Protein AF-A0A8T5BZ52-F1 (afdb_monomer_lite)

Organism: Haloferax volcanii (NCBI:txid2246)

Radius of gyration: 26.43 Å; chains: 1; bounding box: 57×46×70 Å

Foldseek 3Di:
DDDVVCVVVVVCVVVVVDPPDPPDPPPDPPPPPDDDQWDADPVGDTDGDVRPDDPDDPDDPLLNCLCCVALVVDQDDPQKWKAFQVVGDIHRHSSVLSCCCCVVVVPSDNVSSLQRIAIGGPVPPPDPSRDRPPPD

Secondary structure (DSSP, 8-state):
---GGGHHHHHHHHTT---PPP---------SS-----EE-TT--EE-TT-----------HHHHHHHHSGGGSPPPTTEEEEETTT--EES-HHHHHHHHHHHH---SHHHHHHTEEEEETT----GGG--TT--

InterPro domains:
  IPR013087 Zinc finger C2H2-type [PS00028] (84-105)
  IPR013087 Zinc finger C2H2-type [PS50157] (82-110)

Structure (mmCIF, N/CA/C/O backbone):
data_AF-A0A8T5BZ52-F1
#
_entry.id   AF-A0A8T5BZ52-F1
#
loop_
_atom_site.group_PDB
_atom_site.id
_atom_site.type_symbol
_atom_site.label_atom_id
_atom_site.label_alt_id
_atom_site.label_comp_id
_atom_site.label_asym_id
_atom_site.label_entity_id
_atom_site.label_seq_id
_atom_site.pdbx_PDB_ins_code
_atom_site.Cartn_x
_atom_site.Cartn_y
_atom_site.Cartn_z
_atom_site.occupancy
_atom_site.B_iso_or_equiv
_atom_site.auth_seq_id
_atom_site.auth_comp_id
_atom_site.auth_asym_id
_atom_site.auth_atom_id
_atom_site.pdbx_PDB_model_num
ATOM 1 N N . MET A 1 1 ? 31.370 5.828 -14.000 1.00 51.78 1 MET A N 1
ATOM 2 C CA . MET A 1 1 ? 32.024 6.645 -12.957 1.00 51.78 1 MET A CA 1
ATOM 3 C C . MET A 1 1 ? 32.717 7.781 -13.684 1.00 51.78 1 MET A C 1
ATOM 5 O O . MET A 1 1 ? 33.501 7.489 -14.578 1.00 51.78 1 MET A O 1
ATOM 9 N N . ILE A 1 2 ? 32.316 9.026 -13.425 1.00 59.81 2 ILE A N 1
ATOM 10 C CA . ILE A 1 2 ? 32.888 10.201 -14.098 1.00 59.81 2 ILE A CA 1
ATOM 11 C C . ILE A 1 2 ? 34.309 10.394 -13.564 1.00 59.81 2 ILE A C 1
ATOM 13 O O . ILE A 1 2 ? 34.545 10.233 -12.368 1.00 59.81 2 ILE A O 1
ATOM 17 N N . ASP A 1 3 ? 35.255 10.661 -14.458 1.00 71.25 3 ASP A N 1
ATOM 18 C CA . ASP A 1 3 ? 36.652 10.877 -14.096 1.00 71.25 3 ASP A CA 1
ATOM 19 C C . ASP A 1 3 ? 36.765 12.129 -13.194 1.00 71.25 3 ASP A C 1
ATOM 21 O O . ASP A 1 3 ? 36.266 13.187 -13.586 1.00 71.25 3 ASP A O 1
ATOM 25 N N . PRO A 1 4 ? 37.375 12.046 -11.993 1.00 73.50 4 PRO A N 1
ATOM 26 C CA . PRO A 1 4 ? 37.376 13.124 -10.995 1.00 73.50 4 PRO A CA 1
ATOM 27 C C . PRO A 1 4 ? 37.935 14.468 -11.480 1.00 73.50 4 PRO A C 1
ATOM 29 O O . PRO A 1 4 ? 37.610 15.505 -10.912 1.00 73.50 4 PRO A O 1
ATOM 32 N N . LYS A 1 5 ? 38.715 14.484 -12.563 1.00 77.19 5 LYS A N 1
ATOM 33 C CA . LYS A 1 5 ? 39.179 15.717 -13.233 1.00 77.19 5 LYS A CA 1
ATOM 34 C C . LYS A 1 5 ? 38.051 16.540 -13.874 1.00 77.19 5 LYS A C 1
ATOM 36 O O . LYS A 1 5 ? 38.292 17.676 -14.262 1.00 77.19 5 LYS A O 1
ATOM 41 N N . HIS A 1 6 ? 36.841 15.993 -13.985 1.00 74.31 6 HIS A N 1
ATOM 42 C CA . HIS A 1 6 ? 35.660 16.687 -14.508 1.00 74.31 6 HIS A CA 1
ATOM 43 C C . HIS A 1 6 ? 34.628 17.024 -13.420 1.00 74.31 6 HIS A C 1
ATOM 45 O O . HIS A 1 6 ? 33.526 17.450 -13.751 1.00 74.31 6 HIS A O 1
ATOM 51 N N . ALA A 1 7 ? 34.958 16.830 -12.137 1.00 73.75 7 ALA A N 1
ATOM 52 C CA . ALA A 1 7 ? 34.021 17.036 -11.033 1.00 73.75 7 ALA A CA 1
ATOM 53 C C . ALA A 1 7 ? 33.500 18.482 -10.958 1.00 73.75 7 ALA A C 1
ATOM 55 O O . ALA A 1 7 ? 32.292 18.677 -10.883 1.00 73.75 7 ALA A O 1
ATOM 56 N N . GLU A 1 8 ? 34.389 19.472 -11.075 1.00 72.69 8 GLU A N 1
ATOM 57 C CA . GLU A 1 8 ? 34.028 20.898 -11.016 1.00 72.69 8 GLU A CA 1
ATOM 58 C C . GLU A 1 8 ? 33.091 21.309 -12.164 1.00 72.69 8 GLU A C 1
ATOM 60 O O . GLU A 1 8 ? 32.139 22.053 -11.957 1.00 72.69 8 GLU A O 1
ATOM 65 N N . PHE A 1 9 ? 33.307 20.762 -13.364 1.00 72.38 9 PHE A N 1
ATOM 66 C CA . PHE A 1 9 ? 32.441 21.004 -14.521 1.00 72.38 9 PHE A CA 1
ATOM 67 C C . PHE A 1 9 ? 31.049 20.378 -14.349 1.00 72.38 9 PHE A C 1
ATOM 69 O O . PHE A 1 9 ? 30.035 20.969 -14.704 1.00 72.38 9 PHE A O 1
ATOM 76 N N . VAL A 1 10 ? 30.975 19.164 -13.798 1.00 74.44 10 VAL A N 1
ATOM 77 C CA . VAL A 1 10 ? 29.681 18.509 -13.547 1.00 74.44 10 VAL A CA 1
ATOM 78 C C . VAL A 1 10 ? 28.897 19.251 -12.467 1.00 74.44 10 VAL A C 1
ATOM 80 O O . VAL A 1 10 ? 27.682 19.389 -12.583 1.00 74.44 10 VAL A O 1
ATOM 83 N N . GLU A 1 11 ? 29.584 19.740 -11.437 1.00 75.31 11 GLU A N 1
ATOM 84 C CA . GLU A 1 11 ? 28.985 20.534 -10.367 1.00 75.31 11 GLU A CA 1
ATOM 85 C C . GLU A 1 11 ? 28.419 21.862 -10.892 1.00 75.31 11 GLU A C 1
ATOM 87 O O . GLU A 1 11 ? 27.265 22.173 -10.602 1.00 75.31 11 GLU A O 1
ATOM 92 N N . SER A 1 12 ? 29.148 22.585 -11.751 1.00 72.81 12 SER A N 1
ATOM 93 C CA . SER A 1 12 ? 28.653 23.835 -12.352 1.00 72.81 12 SER A CA 1
ATOM 94 C C . SER A 1 12 ? 27.430 23.623 -13.254 1.00 72.81 12 SER A C 1
ATOM 96 O O . SER A 1 12 ? 26.487 24.414 -13.216 1.00 72.81 12 SER A O 1
ATOM 98 N N . VAL A 1 13 ? 27.394 22.526 -14.024 1.00 72.25 13 VAL A N 1
ATOM 99 C CA . VAL A 1 13 ? 26.225 22.157 -14.847 1.00 72.25 13 VAL A CA 1
ATOM 100 C C . VAL A 1 13 ? 25.018 21.804 -13.969 1.00 72.25 13 VAL A C 1
ATOM 102 O O . VAL A 1 13 ? 23.900 22.226 -14.257 1.00 72.25 13 VAL A O 1
ATOM 105 N N . MET A 1 14 ? 25.218 21.058 -12.878 1.00 71.62 14 MET A N 1
ATOM 106 C CA . MET A 1 14 ? 24.138 20.676 -11.953 1.00 71.62 14 MET A CA 1
ATOM 107 C C . MET A 1 14 ? 23.585 21.864 -11.162 1.00 71.62 14 MET A C 1
ATOM 109 O O . MET A 1 14 ? 22.392 21.896 -10.859 1.00 71.62 14 MET A O 1
ATOM 113 N N . ASN A 1 15 ? 24.433 22.847 -10.861 1.00 77.88 15 ASN A N 1
ATOM 114 C CA . ASN A 1 15 ? 24.040 24.084 -10.191 1.00 77.88 15 ASN A CA 1
ATOM 115 C C . ASN A 1 15 ? 23.369 25.093 -11.139 1.00 77.88 15 ASN A C 1
ATOM 117 O O . ASN A 1 15 ? 22.902 26.133 -10.679 1.00 77.88 15 ASN A O 1
ATOM 121 N N . GLY A 1 16 ? 23.283 24.787 -12.442 1.00 64.88 16 GLY A N 1
ATOM 122 C CA . GLY A 1 16 ? 22.677 25.668 -13.443 1.00 64.88 16 GLY A CA 1
ATOM 123 C C . GLY A 1 16 ? 23.475 26.951 -13.680 1.00 64.88 16 GLY A C 1
ATOM 124 O O . GLY A 1 16 ? 22.908 27.944 -14.116 1.00 64.88 16 GLY A O 1
ATOM 125 N N . GLU A 1 17 ? 24.771 26.938 -13.359 1.00 75.31 17 GLU A N 1
ATOM 126 C CA . GLU A 1 17 ? 25.689 28.067 -13.553 1.00 75.31 17 GLU A CA 1
ATOM 127 C C . GLU A 1 17 ? 26.255 28.112 -14.984 1.00 75.31 17 GLU A C 1
ATOM 129 O O . GLU A 1 17 ? 26.905 29.084 -15.368 1.00 75.31 17 GLU A O 1
ATOM 134 N N . ASP A 1 18 ? 26.005 27.066 -15.777 1.00 67.31 18 ASP A N 1
ATOM 135 C CA . ASP A 1 18 ? 26.331 27.017 -17.199 1.00 67.31 18 ASP A CA 1
ATOM 136 C C . ASP A 1 18 ? 25.146 27.522 -18.040 1.00 67.31 18 ASP A C 1
ATOM 138 O O . ASP A 1 18 ? 24.199 26.789 -18.320 1.00 67.31 18 ASP A O 1
ATOM 142 N N . ASP A 1 19 ? 25.222 28.791 -18.451 1.00 59.34 19 ASP A N 1
ATOM 143 C CA . ASP A 1 19 ? 24.289 29.452 -19.380 1.00 59.34 19 ASP A CA 1
ATOM 144 C C . ASP A 1 19 ? 24.581 29.105 -20.856 1.00 59.34 19 ASP A C 1
ATOM 146 O O . ASP A 1 19 ? 24.043 29.732 -21.778 1.00 59.34 19 ASP A O 1
ATOM 150 N N . SER A 1 20 ? 25.469 28.140 -21.117 1.00 65.81 20 SER A N 1
ATOM 151 C CA . SER A 1 20 ? 25.752 27.694 -22.479 1.00 65.81 20 SER A CA 1
ATOM 152 C C . SER A 1 20 ? 24.488 27.082 -23.080 1.00 65.81 20 SER A C 1
ATOM 154 O O . SER A 1 20 ? 23.974 26.073 -22.598 1.00 65.81 20 SER A O 1
ATOM 156 N N . GLU A 1 21 ? 23.981 27.698 -24.151 1.00 60.53 21 GLU A N 1
ATOM 157 C CA . GLU A 1 21 ? 22.870 27.159 -24.936 1.00 60.53 21 GLU A CA 1
ATOM 158 C C . GLU A 1 21 ? 23.148 25.682 -25.252 1.00 60.53 21 GLU A C 1
ATOM 160 O O . GLU A 1 21 ? 24.225 25.374 -25.777 1.00 60.53 21 GLU A O 1
ATOM 165 N N . PRO A 1 22 ? 22.214 24.758 -24.959 1.00 59.88 22 PRO A N 1
ATOM 166 C CA . PRO A 1 22 ? 22.430 23.357 -25.260 1.00 59.88 22 PRO A CA 1
ATOM 167 C C . PRO A 1 22 ? 22.718 23.232 -26.753 1.00 59.88 22 PRO A C 1
ATOM 169 O O . PRO A 1 22 ? 21.904 23.639 -27.591 1.00 59.88 22 PRO A O 1
ATOM 172 N N . GLU A 1 23 ? 23.880 22.671 -27.095 1.00 58.50 23 GLU A N 1
ATOM 173 C CA . GLU A 1 23 ? 24.212 22.336 -28.473 1.00 58.50 23 GLU A CA 1
ATOM 174 C C . GLU A 1 23 ? 23.220 21.277 -28.962 1.00 58.50 23 GLU A C 1
ATOM 176 O O . GLU A 1 23 ? 23.411 20.068 -28.849 1.00 58.50 23 GLU A O 1
ATOM 181 N N . SER A 1 24 ? 22.091 21.737 -29.491 1.00 58.09 24 SER A N 1
ATOM 182 C CA . SER A 1 24 ? 21.193 20.878 -30.235 1.00 58.09 24 SER A CA 1
ATOM 183 C C . SER A 1 24 ? 21.857 20.569 -31.568 1.00 58.09 24 SER A C 1
ATOM 185 O O . SER A 1 24 ? 22.334 21.462 -32.278 1.00 58.09 24 SER A O 1
ATOM 187 N N . PHE A 1 25 ? 21.856 19.295 -31.951 1.00 54.97 25 PHE A N 1
ATOM 188 C CA . PHE A 1 25 ? 22.119 18.933 -33.332 1.00 54.97 25 PHE A CA 1
ATOM 189 C C . PHE A 1 25 ? 21.024 19.571 -34.184 1.00 54.97 25 PHE A C 1
ATOM 191 O O . PHE A 1 25 ? 19.926 19.027 -34.329 1.00 54.97 25 PHE A O 1
ATOM 198 N N . ARG A 1 26 ? 21.311 20.738 -3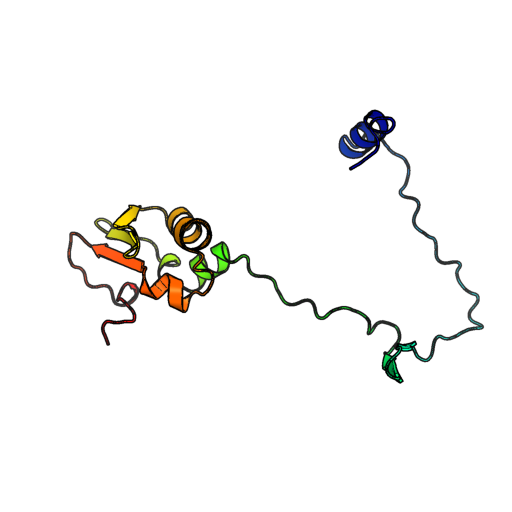4.766 1.00 54.66 26 ARG A N 1
ATOM 199 C CA . ARG A 1 26 ? 20.518 21.240 -35.880 1.00 54.66 26 ARG A CA 1
ATOM 200 C C . ARG A 1 26 ? 20.685 20.207 -36.976 1.00 54.66 26 ARG A C 1
ATOM 202 O O . ARG A 1 26 ? 21.737 20.141 -37.609 1.00 54.66 26 ARG A O 1
ATOM 209 N N . ARG A 1 27 ? 19.662 19.370 -37.182 1.00 54.31 27 ARG A N 1
ATOM 210 C CA . ARG A 1 27 ? 19.571 18.586 -38.411 1.00 54.31 27 ARG A CA 1
ATOM 211 C C . ARG A 1 27 ? 19.756 19.595 -39.531 1.00 54.31 27 ARG A C 1
ATOM 213 O O . ARG A 1 27 ? 18.975 20.543 -39.624 1.00 54.31 27 ARG A O 1
ATOM 220 N N . ALA A 1 28 ? 20.821 19.429 -40.317 1.00 59.56 28 ALA A N 1
ATOM 221 C CA . ALA A 1 28 ? 20.937 20.147 -41.569 1.00 59.56 28 ALA A CA 1
ATOM 222 C C . ALA A 1 28 ? 19.580 19.987 -42.251 1.00 59.56 28 ALA A C 1
ATOM 224 O O . ALA A 1 28 ? 19.077 18.863 -42.344 1.00 59.56 28 ALA A O 1
ATOM 225 N N . SER A 1 29 ? 18.940 21.103 -42.605 1.00 57.03 29 SER A N 1
ATOM 226 C CA . SER A 1 29 ? 17.753 21.049 -43.442 1.00 57.03 29 SER A CA 1
ATOM 227 C C . SER A 1 29 ? 18.240 20.439 -44.744 1.00 57.03 29 SER A C 1
ATOM 229 O O . SER A 1 29 ? 18.850 21.126 -45.562 1.00 57.03 29 SER A O 1
ATOM 231 N N . LEU A 1 30 ? 18.124 19.116 -44.854 1.00 57.59 30 LEU A N 1
ATOM 232 C CA . LEU A 1 30 ? 18.447 18.394 -46.062 1.00 57.59 30 LEU A CA 1
ATOM 233 C C . LEU A 1 30 ? 17.479 18.968 -47.082 1.00 57.59 30 LEU A C 1
ATOM 235 O O . LEU A 1 30 ? 16.276 18.705 -47.021 1.00 57.59 30 LEU A O 1
ATOM 239 N N . SER A 1 31 ? 17.998 19.817 -47.971 1.00 55.09 31 SER A N 1
ATOM 240 C CA . SER A 1 31 ? 17.331 20.118 -49.226 1.00 55.09 31 SER A CA 1
ATOM 241 C C . SER A 1 31 ? 16.885 18.773 -49.776 1.00 55.09 31 SER A C 1
ATOM 243 O O . SER A 1 31 ? 17.691 17.859 -49.917 1.00 55.09 31 SER A O 1
ATOM 245 N N . SER A 1 32 ? 15.580 18.625 -49.907 1.00 60.44 32 SER A N 1
ATOM 246 C CA . SER A 1 32 ? 14.839 17.373 -49.946 1.00 60.44 32 SER A CA 1
ATOM 247 C C . SER A 1 32 ? 15.090 16.556 -51.218 1.00 60.44 32 SER A C 1
ATOM 249 O O . SER A 1 32 ? 14.199 16.428 -52.052 1.00 60.44 32 SER A O 1
ATOM 251 N N . GLU A 1 33 ? 16.294 16.014 -51.381 1.00 63.03 33 GLU A N 1
ATOM 252 C CA . GLU A 1 33 ? 16.617 15.056 -52.446 1.00 63.03 33 GLU A CA 1
ATOM 253 C C . GLU A 1 33 ? 16.477 13.599 -51.993 1.00 63.03 33 GLU A C 1
ATOM 255 O O . GLU A 1 33 ? 16.189 12.735 -52.815 1.00 63.03 33 GLU A O 1
ATOM 260 N N . TRP A 1 34 ? 16.580 13.324 -50.690 1.00 63.25 34 TRP A N 1
ATOM 261 C CA . TRP A 1 34 ? 16.489 11.965 -50.155 1.00 63.25 34 TRP A CA 1
ATOM 262 C C . TRP A 1 34 ? 15.281 11.815 -49.234 1.00 63.25 34 TRP A C 1
ATOM 264 O O . TRP A 1 34 ? 15.102 12.576 -48.281 1.00 63.25 34 TRP A O 1
ATOM 274 N N . ARG A 1 35 ? 14.447 10.814 -49.522 1.00 63.91 35 ARG A N 1
ATOM 275 C CA . ARG A 1 35 ? 13.316 10.390 -48.692 1.00 63.91 35 ARG A CA 1
ATOM 276 C C . ARG A 1 35 ? 13.654 9.021 -48.119 1.00 63.91 35 ARG A C 1
ATOM 278 O O . ARG A 1 35 ? 13.901 8.093 -48.878 1.00 63.91 35 ARG A O 1
ATOM 285 N N . LEU A 1 36 ? 13.678 8.904 -46.794 1.00 64.06 36 LEU A N 1
ATOM 286 C CA . LEU A 1 36 ? 13.794 7.605 -46.136 1.00 64.06 36 LEU A CA 1
ATOM 287 C C . LEU A 1 36 ? 12.479 6.846 -46.358 1.00 64.06 36 LEU A C 1
ATOM 289 O O . LEU A 1 36 ? 11.440 7.299 -45.885 1.00 64.06 36 LEU A O 1
ATOM 293 N N . GLU A 1 37 ? 12.521 5.751 -47.114 1.00 69.12 37 GLU A N 1
ATOM 294 C CA . GLU A 1 37 ? 11.335 4.934 -47.411 1.00 69.12 37 GLU A CA 1
ATOM 295 C C . GLU A 1 37 ? 11.107 3.868 -46.336 1.00 69.12 37 GLU A C 1
ATOM 297 O O . GLU A 1 37 ? 9.982 3.706 -45.874 1.00 69.12 37 GLU A O 1
ATOM 302 N N . ALA A 1 38 ? 12.182 3.219 -45.879 1.00 71.75 38 ALA A N 1
ATOM 303 C CA . ALA A 1 38 ? 12.115 2.100 -44.950 1.00 71.75 38 ALA A CA 1
ATOM 304 C C . ALA A 1 38 ? 13.392 1.959 -44.110 1.00 71.75 38 ALA A C 1
ATOM 306 O O . ALA A 1 38 ? 14.489 2.308 -44.556 1.00 71.75 38 ALA A O 1
ATOM 307 N N . ILE A 1 39 ? 13.248 1.406 -42.906 1.00 69.88 39 ILE A N 1
ATOM 308 C CA . ILE A 1 39 ? 14.351 0.904 -42.082 1.00 69.88 39 ILE A CA 1
ATOM 309 C C . ILE A 1 39 ? 14.209 -0.617 -42.037 1.00 69.88 39 ILE A C 1
ATOM 311 O O . ILE A 1 39 ? 13.206 -1.108 -41.537 1.00 69.88 39 ILE A O 1
ATOM 315 N N . ILE A 1 40 ? 15.193 -1.352 -42.555 1.00 75.06 40 ILE A N 1
ATOM 316 C CA . ILE A 1 40 ? 15.191 -2.821 -42.536 1.00 75.06 40 ILE A CA 1
ATOM 317 C C . ILE A 1 40 ? 16.149 -3.279 -41.438 1.00 75.06 40 ILE A C 1
ATOM 319 O O . ILE A 1 40 ? 17.320 -2.883 -41.441 1.00 75.06 40 ILE A O 1
ATOM 323 N N . ASP A 1 41 ? 15.657 -4.068 -40.487 1.00 73.56 41 ASP A N 1
ATOM 324 C CA . ASP A 1 41 ? 16.493 -4.612 -39.419 1.00 73.56 41 ASP A CA 1
ATOM 325 C C . ASP A 1 41 ? 17.301 -5.848 -39.861 1.00 73.56 41 ASP A C 1
ATOM 327 O O . ASP A 1 41 ? 17.325 -6.244 -41.028 1.00 73.56 41 ASP A O 1
ATOM 331 N N . ARG A 1 42 ? 18.041 -6.442 -38.918 1.00 72.81 42 ARG A N 1
ATOM 332 C CA . ARG A 1 42 ? 18.914 -7.594 -39.185 1.00 72.81 42 ARG A CA 1
ATOM 333 C C . ARG A 1 42 ? 18.136 -8.859 -39.563 1.00 72.81 42 ARG A C 1
ATOM 335 O O . ARG A 1 42 ? 18.701 -9.712 -40.247 1.00 72.81 42 ARG A O 1
ATOM 342 N N . ASP A 1 43 ? 16.889 -8.967 -39.120 1.00 79.06 43 ASP A N 1
ATOM 343 C CA . ASP A 1 43 ? 16.013 -10.112 -39.360 1.00 79.06 43 ASP A CA 1
ATOM 344 C C . ASP A 1 43 ? 15.170 -9.920 -40.634 1.00 79.06 43 ASP A C 1
ATOM 346 O O . ASP A 1 43 ? 14.510 -10.850 -41.101 1.00 79.06 43 ASP A O 1
ATOM 350 N N . GLY A 1 44 ? 15.279 -8.745 -41.260 1.00 75.50 44 GLY A N 1
ATOM 351 C CA . GLY A 1 44 ? 14.618 -8.401 -42.510 1.00 75.50 44 GLY A CA 1
ATOM 352 C C . GLY A 1 44 ? 13.240 -7.776 -42.316 1.00 75.50 44 GLY A C 1
ATOM 353 O O . GLY A 1 44 ? 12.513 -7.657 -43.302 1.00 75.50 44 GLY A O 1
ATOM 354 N N . GLU A 1 45 ? 12.870 -7.377 -41.094 1.00 76.62 45 GLU A N 1
ATOM 355 C CA . GLU A 1 45 ? 11.606 -6.679 -40.862 1.00 76.62 45 GLU A CA 1
ATOM 356 C C . GLU A 1 45 ? 11.712 -5.200 -41.243 1.00 76.62 45 GLU A C 1
ATOM 358 O O . GLU A 1 45 ? 12.701 -4.515 -40.958 1.00 76.62 45 GLU A O 1
ATOM 363 N N . GLU A 1 46 ? 10.672 -4.716 -41.924 1.00 72.81 46 GLU A N 1
ATOM 364 C CA . GLU A 1 46 ? 10.565 -3.347 -42.412 1.00 72.81 46 GLU A CA 1
ATOM 365 C C . GLU A 1 46 ? 9.828 -2.471 -41.395 1.00 72.81 46 GLU A C 1
ATOM 367 O O . GLU A 1 46 ? 8.665 -2.706 -41.066 1.00 72.81 46 GLU A O 1
ATOM 372 N N . HIS A 1 47 ? 10.491 -1.412 -40.940 1.00 64.69 47 HIS A N 1
ATOM 373 C CA . HIS A 1 47 ? 9.942 -0.435 -40.010 1.00 64.69 47 HIS A CA 1
ATOM 374 C C . HIS A 1 47 ? 9.726 0.903 -40.715 1.00 64.69 47 HIS A C 1
ATOM 376 O O . HIS A 1 47 ? 10.616 1.428 -41.396 1.00 64.69 47 HIS A O 1
ATOM 382 N N . LEU A 1 48 ? 8.545 1.493 -40.512 1.00 61.09 48 LEU A N 1
ATOM 383 C CA . LEU A 1 48 ? 8.233 2.822 -41.031 1.00 61.09 48 LEU A CA 1
ATOM 384 C C . LEU A 1 48 ? 9.119 3.892 -40.365 1.00 61.09 48 LEU A C 1
ATOM 386 O O . LEU A 1 48 ? 9.371 3.823 -39.154 1.00 61.09 48 LEU A O 1
ATOM 390 N N . PRO A 1 49 ? 9.538 4.937 -41.103 1.00 54.03 49 PRO A N 1
ATOM 391 C CA . PRO A 1 49 ? 10.243 6.076 -40.525 1.00 54.03 49 PRO A CA 1
ATOM 392 C C . PRO A 1 49 ? 9.388 6.731 -39.429 1.00 54.03 49 PRO A C 1
ATOM 394 O O . PRO A 1 49 ? 8.341 7.309 -39.708 1.00 54.03 49 PRO A O 1
ATOM 397 N N . GLY A 1 50 ? 9.827 6.629 -38.172 1.00 56.94 50 GLY A N 1
ATOM 398 C CA . GLY A 1 50 ? 9.098 7.141 -37.001 1.00 56.94 50 GLY A CA 1
ATOM 399 C C . GLY A 1 50 ? 8.308 6.095 -36.205 1.00 56.94 50 GLY A C 1
ATOM 400 O O . GLY A 1 50 ? 7.781 6.436 -35.152 1.00 56.94 50 GLY A O 1
ATOM 401 N N . GLY A 1 51 ? 8.266 4.838 -36.662 1.00 51.81 51 GLY A N 1
ATOM 402 C CA . GLY A 1 51 ? 7.658 3.704 -35.949 1.00 51.81 51 GLY A CA 1
ATOM 403 C C . GLY A 1 51 ? 8.609 2.955 -35.008 1.00 51.81 51 GLY A C 1
ATOM 404 O O . GLY A 1 51 ? 8.162 2.123 -34.232 1.00 51.81 51 GLY A O 1
ATOM 405 N N . GLY A 1 52 ? 9.908 3.272 -35.028 1.00 54.41 52 GLY A N 1
ATOM 406 C CA . GLY A 1 52 ? 10.928 2.680 -34.150 1.00 54.41 52 GLY A CA 1
ATOM 407 C C . GLY A 1 52 ? 10.929 3.243 -32.723 1.00 54.41 52 GLY A C 1
ATOM 408 O O . GLY A 1 52 ? 11.994 3.500 -32.165 1.00 54.41 52 GLY A O 1
ATOM 409 N N . GLY A 1 53 ? 9.755 3.525 -32.160 1.00 58.16 53 GLY A N 1
ATOM 410 C CA . GLY A 1 53 ? 9.608 3.796 -30.735 1.00 58.16 53 GLY A CA 1
ATOM 411 C C . GLY A 1 53 ? 9.350 2.479 -30.017 1.00 58.16 53 GLY A C 1
ATOM 412 O O . GLY A 1 53 ? 8.483 1.723 -30.436 1.00 58.16 53 GLY A O 1
ATOM 413 N N . VAL A 1 54 ? 10.092 2.192 -28.948 1.00 58.31 54 VAL A N 1
ATOM 414 C CA . VAL A 1 54 ? 9.717 1.105 -28.034 1.00 58.31 54 VAL A CA 1
ATOM 415 C C . VAL A 1 54 ? 8.285 1.339 -27.547 1.00 58.31 54 VAL A C 1
ATOM 417 O O . VAL A 1 54 ? 7.933 2.475 -27.216 1.00 58.31 54 VAL A O 1
ATOM 420 N N . ASP A 1 55 ? 7.464 0.290 -27.500 1.00 59.50 55 ASP A N 1
ATOM 421 C CA . ASP A 1 55 ? 6.144 0.374 -26.878 1.00 59.50 55 ASP A CA 1
ATOM 422 C C . ASP A 1 55 ? 6.316 0.816 -25.422 1.00 59.50 55 ASP A C 1
ATOM 424 O O . ASP A 1 55 ? 6.815 0.082 -24.564 1.00 59.50 55 ASP A O 1
ATOM 428 N N . MET A 1 56 ? 5.927 2.058 -25.141 1.00 55.66 56 MET A N 1
ATOM 429 C CA . MET A 1 56 ? 5.982 2.612 -23.797 1.00 55.66 56 MET A CA 1
ATOM 430 C C . MET A 1 56 ? 4.808 2.042 -23.004 1.00 55.66 56 MET A C 1
ATOM 432 O O . MET A 1 56 ? 3.696 2.569 -23.039 1.00 55.66 56 MET A O 1
ATOM 436 N N . ALA A 1 57 ? 5.046 0.955 -22.275 1.00 59.25 57 ALA A N 1
ATOM 437 C CA . ALA A 1 57 ? 4.089 0.479 -21.288 1.00 59.25 57 ALA A CA 1
ATOM 438 C C . ALA A 1 57 ? 4.078 1.440 -20.082 1.00 59.25 57 ALA A C 1
ATOM 440 O O . ALA A 1 57 ? 5.147 1.798 -19.576 1.00 59.25 57 ALA A O 1
ATOM 441 N N . PRO A 1 58 ? 2.903 1.863 -19.579 1.00 56.84 58 PRO A N 1
ATOM 442 C CA . PRO A 1 58 ? 2.832 2.655 -18.359 1.00 56.84 58 PRO A CA 1
ATOM 443 C C . PRO A 1 58 ? 3.378 1.835 -17.182 1.00 56.84 58 PRO A C 1
ATOM 445 O O . PRO A 1 58 ? 2.745 0.888 -16.714 1.00 56.84 58 PRO A O 1
ATOM 448 N N . LEU A 1 59 ? 4.565 2.204 -16.696 1.00 65.44 59 LEU A N 1
ATOM 449 C CA . LEU A 1 59 ? 5.165 1.600 -15.513 1.00 65.44 59 LEU A CA 1
ATOM 450 C C . LEU A 1 59 ? 4.459 2.153 -14.268 1.00 65.44 59 LEU A C 1
ATOM 452 O O . LEU A 1 59 ? 4.778 3.243 -13.794 1.00 65.44 59 LEU A O 1
ATOM 456 N N . LYS A 1 60 ? 3.497 1.411 -13.715 1.00 68.00 60 LYS A N 1
ATOM 457 C CA . LYS A 1 60 ? 3.064 1.669 -12.337 1.00 68.00 60 LYS A CA 1
ATOM 458 C C . LYS A 1 60 ? 4.155 1.166 -11.399 1.00 68.00 60 LYS A C 1
ATOM 460 O O . LYS A 1 60 ? 4.514 -0.009 -11.454 1.00 68.00 60 LYS A O 1
ATOM 465 N N . LEU A 1 61 ? 4.663 2.038 -10.528 1.00 89.81 61 LEU A N 1
ATOM 466 C CA . LEU A 1 61 ? 5.582 1.615 -9.473 1.00 89.81 61 LEU A CA 1
ATOM 467 C C . LEU A 1 61 ? 4.891 0.541 -8.614 1.00 89.81 61 LEU A C 1
ATOM 469 O O . LEU A 1 61 ? 3.736 0.755 -8.232 1.00 89.81 61 LEU A O 1
ATOM 473 N N . PRO A 1 62 ? 5.557 -0.581 -8.283 1.00 94.00 62 PRO A N 1
ATOM 474 C CA . PRO A 1 62 ? 4.939 -1.684 -7.544 1.00 94.00 62 PRO A CA 1
ATOM 475 C C . PRO A 1 62 ? 4.187 -1.248 -6.280 1.00 94.00 62 PRO A C 1
ATOM 477 O O . PRO A 1 62 ? 3.045 -1.646 -6.073 1.00 94.00 62 PRO A O 1
ATOM 480 N N . VAL A 1 63 ? 4.773 -0.340 -5.491 1.00 96.12 63 VAL A N 1
ATOM 481 C CA . VAL A 1 63 ? 4.144 0.215 -4.277 1.00 96.12 63 VAL A CA 1
ATOM 482 C C . VAL A 1 63 ? 2.833 0.930 -4.598 1.00 96.12 63 VAL A C 1
ATOM 484 O O . VAL A 1 63 ? 1.826 0.711 -3.931 1.00 96.12 63 VAL A O 1
ATOM 487 N N . GLN A 1 64 ? 2.822 1.761 -5.641 1.00 95.88 64 GLN A N 1
ATOM 488 C CA . GLN A 1 64 ? 1.629 2.497 -6.048 1.00 95.88 64 GLN A CA 1
ATOM 489 C C . GLN A 1 64 ? 0.548 1.552 -6.578 1.00 95.88 64 GLN A C 1
ATOM 491 O O . GLN A 1 64 ? -0.632 1.751 -6.299 1.00 95.88 64 GLN A O 1
ATOM 496 N N . ARG A 1 65 ? 0.951 0.505 -7.304 1.00 95.44 65 ARG A N 1
ATOM 497 C CA . ARG A 1 65 ? 0.038 -0.522 -7.801 1.00 95.44 65 ARG A CA 1
ATOM 498 C C . ARG A 1 65 ? -0.622 -1.278 -6.648 1.00 95.44 65 ARG A C 1
ATOM 500 O O . ARG A 1 65 ? -1.843 -1.354 -6.611 1.00 95.44 65 ARG A O 1
ATOM 507 N N . VAL A 1 66 ? 0.159 -1.749 -5.674 1.00 97.00 66 VAL A N 1
ATOM 508 C CA . VAL A 1 66 ? -0.357 -2.408 -4.463 1.00 97.00 66 VAL A CA 1
ATOM 509 C C . VAL A 1 66 ? -1.274 -1.472 -3.675 1.00 97.00 66 VAL A C 1
ATOM 511 O O . VAL A 1 66 ? -2.348 -1.881 -3.253 1.00 97.00 66 VAL A O 1
ATOM 514 N N . LEU A 1 67 ? -0.917 -0.198 -3.520 1.00 96.62 67 LEU A N 1
ATOM 515 C CA . LEU A 1 67 ? -1.759 0.765 -2.810 1.00 96.62 67 LEU A CA 1
ATOM 516 C C . LEU A 1 67 ? -3.127 0.969 -3.489 1.00 96.62 67 LEU A C 1
ATOM 518 O O . LEU A 1 67 ? -4.139 1.066 -2.804 1.00 96.62 67 LEU A O 1
ATOM 522 N N . GLN A 1 68 ? -3.162 1.040 -4.821 1.00 95.69 68 GLN A N 1
ATOM 523 C CA . GLN A 1 68 ? -4.375 1.354 -5.588 1.00 95.69 68 GLN A CA 1
ATOM 524 C C . GLN A 1 68 ? -5.247 0.133 -5.902 1.00 95.69 68 GLN A C 1
ATOM 526 O O . GLN A 1 68 ? -6.455 0.276 -6.056 1.00 95.69 68 GLN A O 1
ATOM 531 N N . GLU A 1 69 ? -4.647 -1.048 -6.042 1.00 96.12 69 GLU A N 1
ATOM 532 C CA . GLU A 1 69 ? -5.319 -2.254 -6.550 1.00 96.12 69 GLU A CA 1
ATOM 533 C C . GLU A 1 69 ? -5.617 -3.283 -5.441 1.00 96.12 69 GLU A C 1
ATOM 535 O O . GLU A 1 69 ? -6.073 -4.383 -5.733 1.00 96.12 69 GLU A O 1
ATOM 540 N N . THR A 1 70 ? -5.395 -2.932 -4.170 1.00 96.56 70 THR A N 1
ATOM 541 C CA . THR A 1 70 ? -5.725 -3.766 -2.996 1.00 96.56 70 THR A CA 1
ATOM 542 C C . THR A 1 70 ? -6.684 -3.040 -2.052 1.00 96.56 70 THR A C 1
ATOM 544 O O . THR A 1 70 ? -7.122 -1.915 -2.323 1.00 96.56 70 THR A O 1
ATOM 547 N N . ARG A 1 71 ? -7.004 -3.646 -0.903 1.00 96.75 71 ARG A N 1
ATOM 548 C CA . ARG A 1 71 ? -7.810 -2.990 0.139 1.00 96.75 71 ARG A CA 1
ATOM 549 C C . ARG A 1 71 ? -7.122 -1.777 0.779 1.00 96.75 71 ARG A C 1
ATOM 551 O O . ARG A 1 71 ? -7.815 -0.952 1.369 1.00 96.75 71 ARG A O 1
ATOM 558 N N . LEU A 1 72 ? -5.810 -1.590 0.588 1.00 97.19 72 LEU A N 1
ATOM 559 C CA . LEU A 1 72 ? -5.077 -0.399 1.052 1.00 97.19 72 LEU A CA 1
ATOM 560 C C . LEU A 1 72 ? -5.571 0.918 0.436 1.00 97.19 72 LEU A C 1
ATOM 562 O O . LEU A 1 72 ? -5.275 1.983 0.979 1.00 97.19 72 LEU A O 1
ATOM 566 N N . GLN A 1 73 ? -6.339 0.866 -0.657 1.00 96.88 73 GLN A N 1
ATOM 567 C CA . GLN A 1 73 ? -6.966 2.051 -1.248 1.00 96.88 73 GLN A CA 1
ATOM 568 C C . GLN A 1 73 ? -8.027 2.680 -0.328 1.00 96.88 73 GLN A C 1
ATOM 570 O O . GLN A 1 73 ? -8.380 3.850 -0.485 1.00 96.88 73 GLN A O 1
ATOM 575 N N . TYR A 1 74 ? -8.562 1.910 0.625 1.00 95.62 74 TYR A N 1
ATOM 576 C CA . TYR A 1 74 ? -9.593 2.363 1.546 1.00 95.62 74 TYR A CA 1
ATOM 577 C C . TYR A 1 74 ? -8.988 2.944 2.820 1.00 95.62 74 TYR A C 1
ATOM 579 O O . TYR A 1 74 ? -8.002 2.456 3.365 1.00 95.62 74 TYR A O 1
ATOM 587 N N . THR A 1 75 ? -9.631 3.978 3.357 1.00 94.44 75 THR A N 1
ATOM 588 C CA . THR A 1 75 ? -9.250 4.532 4.655 1.00 94.44 75 THR A CA 1
ATOM 589 C C . THR A 1 75 ? -9.714 3.617 5.789 1.00 94.44 75 THR A C 1
ATOM 591 O O . THR A 1 75 ? -10.862 3.149 5.801 1.00 94.44 75 THR A O 1
ATOM 594 N N . LEU A 1 76 ? -8.825 3.410 6.762 1.00 95.38 76 LEU A N 1
ATOM 595 C CA . LEU A 1 76 ? 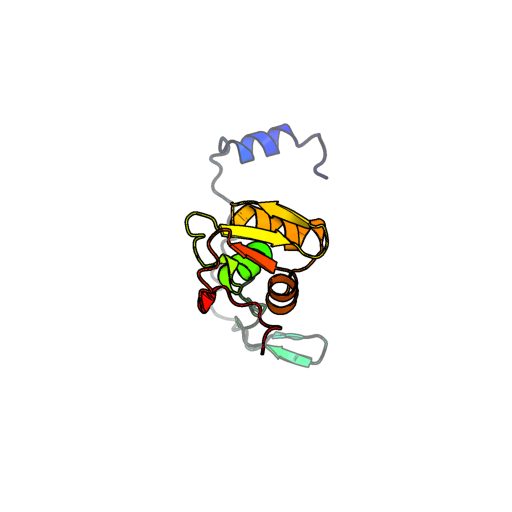-9.162 2.755 8.020 1.00 95.38 76 LEU A CA 1
ATOM 596 C C . LEU A 1 76 ? -10.185 3.586 8.806 1.00 95.38 76 LEU A C 1
ATOM 598 O O . LEU A 1 76 ? -10.080 4.811 8.906 1.00 95.38 76 LEU A O 1
ATOM 602 N N . GLN A 1 77 ? -11.167 2.918 9.398 1.00 94.88 77 GLN A N 1
ATOM 603 C CA . GL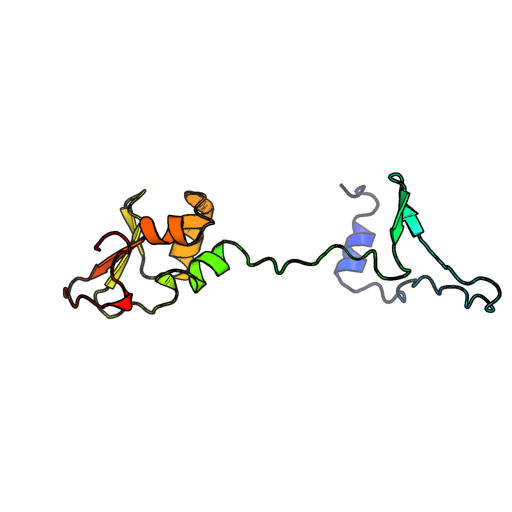N A 1 77 ? -12.051 3.500 10.400 1.00 94.88 77 GLN A CA 1
ATOM 604 C C . GLN A 1 77 ? -11.442 3.405 11.801 1.00 94.88 77 GLN A C 1
ATOM 606 O O . GLN A 1 77 ? -10.470 2.700 12.063 1.00 94.88 77 GLN A O 1
ATOM 611 N N . LYS A 1 78 ? -12.042 4.135 12.747 1.00 92.94 78 LYS A N 1
ATOM 612 C CA . LYS A 1 78 ? -11.663 4.059 14.159 1.00 92.94 78 LYS A CA 1
ATOM 613 C C . LYS A 1 78 ? -11.761 2.611 14.649 1.00 92.94 78 LYS A C 1
ATOM 615 O O . LYS A 1 78 ? -12.850 2.045 14.596 1.00 92.94 78 LYS A O 1
ATOM 620 N N . GLY A 1 79 ? -10.659 2.099 15.197 1.00 92.94 79 GLY A N 1
ATOM 621 C CA . GLY A 1 79 ? -10.543 0.729 15.703 1.00 92.94 79 GLY A CA 1
ATOM 622 C C . GLY A 1 79 ? -9.946 -0.263 14.705 1.00 92.94 79 GLY A C 1
ATOM 623 O O . GLY A 1 79 ? -9.637 -1.374 15.119 1.00 92.94 79 GLY A O 1
ATOM 624 N N . GLU A 1 80 ? -9.743 0.139 13.445 1.00 95.56 80 GLU A N 1
ATOM 625 C CA . GLU A 1 80 ? -9.133 -0.709 12.423 1.00 95.56 80 GLU A CA 1
ATOM 626 C C . GLU A 1 80 ? -7.608 -0.509 12.340 1.00 95.56 80 GLU A C 1
ATOM 628 O O . GLU A 1 80 ? -7.100 0.602 12.523 1.00 95.56 80 GLU A O 1
ATOM 633 N N . MET A 1 81 ? -6.882 -1.578 12.016 1.00 96.94 81 MET A N 1
ATOM 634 C CA . MET A 1 81 ? -5.435 -1.595 11.789 1.00 96.94 81 MET A CA 1
ATOM 635 C C . MET A 1 81 ? -5.086 -2.545 10.636 1.00 96.94 81 MET A C 1
ATOM 637 O O . MET A 1 81 ? -5.649 -3.634 10.534 1.00 96.94 81 MET A O 1
ATOM 641 N N . TRP A 1 82 ? -4.112 -2.170 9.802 1.00 97.56 82 TRP A N 1
ATOM 642 C CA . TRP A 1 82 ? -3.536 -3.087 8.817 1.00 97.56 82 TRP A CA 1
ATOM 643 C C . TRP A 1 82 ? -2.588 -4.065 9.487 1.00 97.56 82 TRP A C 1
ATOM 645 O O . TRP A 1 82 ? -1.713 -3.649 10.248 1.00 97.56 82 TRP A O 1
ATOM 655 N N . ARG A 1 83 ? -2.691 -5.341 9.130 1.00 97.44 83 ARG A N 1
ATOM 656 C CA . ARG A 1 83 ? -1.793 -6.388 9.603 1.00 97.44 83 ARG A CA 1
ATOM 657 C C . ARG A 1 83 ? -1.292 -7.247 8.450 1.00 97.44 83 ARG A C 1
ATOM 659 O O . ARG A 1 83 ? -2.075 -7.710 7.632 1.00 97.44 83 ARG A O 1
ATOM 666 N N . CYS A 1 84 ? 0.017 -7.459 8.402 1.00 97.50 84 CYS A N 1
ATOM 667 C CA . CYS A 1 84 ? 0.655 -8.384 7.469 1.00 97.50 84 CYS A CA 1
ATOM 668 C C . CYS A 1 84 ? 0.679 -9.787 8.089 1.00 97.50 84 CYS A C 1
ATOM 670 O O . CYS A 1 84 ? 1.239 -9.943 9.172 1.00 97.50 84 CYS A O 1
ATOM 672 N N . SER A 1 85 ? 0.096 -10.806 7.455 1.00 96.00 85 SER A N 1
ATOM 673 C CA . SER A 1 85 ? 0.110 -12.176 8.002 1.00 96.00 85 SER A CA 1
ATOM 674 C C . SER A 1 85 ? 1.452 -12.894 7.859 1.00 96.00 85 SER A C 1
ATOM 676 O O . SER A 1 85 ? 1.715 -13.805 8.638 1.00 96.00 85 SER A O 1
ATOM 678 N N . GLU A 1 86 ? 2.328 -12.455 6.951 1.00 95.69 86 GLU A N 1
ATOM 679 C CA . GLU A 1 86 ? 3.671 -13.034 6.771 1.00 95.69 86 GLU A CA 1
ATOM 680 C C . GLU A 1 86 ? 4.584 -12.789 7.984 1.00 95.69 86 GLU A C 1
ATOM 682 O O . GLU A 1 86 ? 5.321 -13.675 8.413 1.00 95.69 86 GLU A O 1
ATOM 687 N N . CYS A 1 87 ? 4.545 -11.583 8.563 1.00 96.81 87 CYS A N 1
ATOM 688 C CA . CYS A 1 87 ? 5.441 -11.191 9.661 1.00 96.81 87 CYS A CA 1
ATOM 689 C C . CYS A 1 87 ? 4.731 -10.600 10.889 1.00 96.81 87 CYS A C 1
ATOM 691 O O . CYS A 1 87 ? 5.388 -10.204 11.852 1.00 96.81 87 CYS A O 1
ATOM 693 N N . ASN A 1 88 ? 3.397 -10.540 10.871 1.00 96.69 88 ASN A N 1
ATOM 694 C CA . ASN A 1 88 ? 2.543 -10.014 11.937 1.00 96.69 88 ASN A CA 1
AT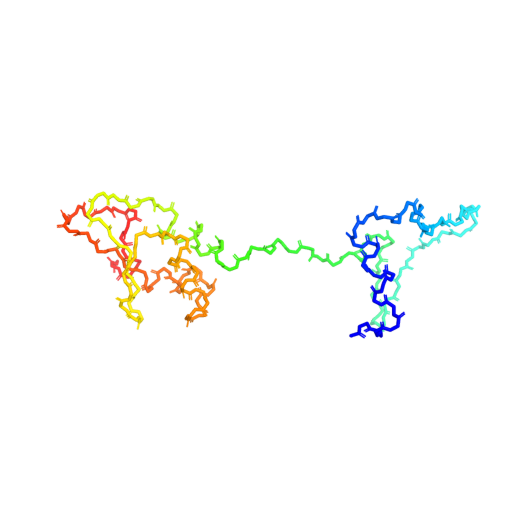OM 695 C C . ASN A 1 88 ? 2.777 -8.529 12.292 1.00 96.69 88 ASN A C 1
ATOM 697 O O . ASN A 1 88 ? 2.388 -8.073 13.368 1.00 96.69 88 ASN A O 1
ATOM 701 N N . VAL A 1 89 ? 3.395 -7.749 11.398 1.00 97.25 89 VAL A N 1
ATOM 702 C CA . VAL A 1 89 ? 3.528 -6.295 11.572 1.00 97.25 89 VAL A CA 1
ATOM 703 C C . VAL A 1 89 ? 2.156 -5.630 11.463 1.00 97.25 89 VAL A C 1
ATOM 705 O O . VAL A 1 89 ? 1.420 -5.865 10.503 1.00 97.25 89 VAL A O 1
ATOM 708 N N . GLY A 1 90 ? 1.842 -4.780 12.446 1.00 97.06 90 GLY A N 1
ATOM 709 C CA . GLY A 1 90 ? 0.629 -3.967 12.508 1.00 97.06 90 GLY A CA 1
ATOM 710 C C . GLY A 1 90 ? 0.923 -2.474 12.343 1.00 97.06 90 GLY A C 1
ATOM 711 O O . GLY A 1 90 ? 1.832 -1.947 12.986 1.00 97.06 90 GLY A O 1
ATOM 712 N N . ILE A 1 91 ? 0.170 -1.777 11.490 1.00 97.00 91 ILE A N 1
ATOM 713 C CA . ILE A 1 91 ? 0.365 -0.344 11.207 1.00 97.00 91 ILE A CA 1
ATOM 714 C C . ILE A 1 91 ? -0.953 0.323 10.783 1.00 97.00 91 ILE A C 1
ATOM 716 O O . ILE A 1 91 ? -1.853 -0.317 10.249 1.00 97.00 91 ILE A O 1
ATOM 720 N N . TYR A 1 92 ? -1.064 1.638 10.980 1.00 96.56 92 TYR A N 1
ATOM 721 C CA . TYR A 1 92 ? -2.230 2.423 10.537 1.00 96.56 92 TYR A CA 1
ATOM 722 C C . TYR A 1 92 ? -2.031 3.114 9.178 1.00 96.56 92 TYR A C 1
ATOM 724 O O . TYR A 1 92 ? -2.988 3.553 8.548 1.00 96.56 92 TYR A O 1
ATOM 732 N N . GLN A 1 93 ? -0.785 3.249 8.724 1.00 96.69 93 GLN A N 1
ATOM 733 C CA . GLN A 1 93 ? -0.433 3.993 7.515 1.00 96.69 93 GLN A CA 1
ATOM 734 C C . GLN A 1 93 ? -0.468 3.065 6.295 1.00 96.69 93 GLN A C 1
ATOM 736 O O . GLN A 1 93 ? 0.313 2.115 6.218 1.00 96.69 93 GLN A O 1
ATOM 741 N N . THR A 1 94 ? -1.356 3.355 5.341 1.00 97.12 94 THR A N 1
ATOM 742 C CA . THR A 1 94 ? -1.559 2.557 4.117 1.00 97.12 94 THR A CA 1
ATOM 743 C C . THR A 1 94 ? -0.307 2.513 3.246 1.00 97.12 94 THR A C 1
ATOM 745 O O . THR A 1 94 ? 0.125 1.437 2.843 1.00 97.12 94 THR A O 1
ATOM 748 N N . GLU A 1 95 ? 0.324 3.665 3.012 1.00 96.88 95 GLU A N 1
ATOM 749 C CA . GLU A 1 95 ? 1.543 3.782 2.198 1.00 96.88 95 GLU A CA 1
ATOM 750 C C . GLU A 1 95 ? 2.706 2.982 2.783 1.00 96.88 95 GLU A C 1
ATOM 752 O O . GLU A 1 95 ? 3.432 2.300 2.057 1.00 96.88 95 GLU A O 1
ATOM 757 N N . TRP A 1 96 ? 2.858 3.013 4.110 1.00 97.62 96 TRP A N 1
ATOM 758 C CA . TRP A 1 96 ? 3.893 2.237 4.781 1.00 97.62 96 TRP A CA 1
ATOM 759 C C . TRP A 1 96 ? 3.640 0.738 4.626 1.00 97.62 96 TRP A C 1
ATOM 761 O O . TRP A 1 96 ? 4.579 0.004 4.330 1.00 97.62 96 TRP A O 1
ATOM 771 N N . MET A 1 97 ? 2.386 0.288 4.772 1.00 98.19 97 MET A N 1
ATOM 772 C CA . MET A 1 97 ? 2.038 -1.120 4.569 1.00 98.19 97 MET A CA 1
ATOM 773 C C . MET A 1 97 ? 2.293 -1.558 3.121 1.00 98.19 97 MET A C 1
ATOM 775 O O . MET A 1 97 ? 2.921 -2.590 2.907 1.00 98.19 97 MET A O 1
ATOM 779 N N . ALA A 1 98 ? 1.901 -0.757 2.125 1.00 97.88 98 ALA A N 1
ATOM 780 C CA . ALA A 1 98 ? 2.182 -1.057 0.717 1.00 97.88 98 ALA A CA 1
ATOM 781 C C . ALA A 1 98 ? 3.689 -1.212 0.466 1.00 97.88 98 ALA A C 1
ATOM 783 O O . ALA A 1 98 ? 4.131 -2.180 -0.152 1.00 97.88 98 ALA A O 1
ATOM 784 N N . ARG A 1 99 ? 4.493 -0.286 1.003 1.00 97.56 99 ARG A N 1
ATOM 785 C CA . ARG A 1 99 ? 5.950 -0.354 0.904 1.00 97.56 99 ARG A CA 1
ATOM 786 C C . ARG A 1 99 ? 6.515 -1.583 1.612 1.00 97.56 99 ARG A C 1
ATOM 788 O O . ARG A 1 99 ? 7.392 -2.238 1.070 1.00 97.56 99 ARG A O 1
ATOM 795 N N . HIS A 1 100 ? 6.008 -1.912 2.795 1.00 97.81 100 HIS A N 1
ATOM 796 C CA . HIS A 1 100 ? 6.420 -3.092 3.546 1.00 97.81 100 HIS A CA 1
ATOM 797 C C . HIS A 1 100 ? 6.191 -4.388 2.752 1.00 97.81 100 HIS A C 1
ATOM 799 O O . HIS A 1 100 ? 7.115 -5.190 2.630 1.00 97.81 100 HIS A O 1
ATOM 805 N N . LEU A 1 101 ? 5.008 -4.559 2.155 1.00 97.75 101 LEU A N 1
ATOM 806 C CA . LEU A 1 101 ? 4.686 -5.737 1.343 1.00 97.75 101 LEU A CA 1
ATOM 807 C C . LEU A 1 101 ? 5.618 -5.865 0.128 1.00 97.75 101 LEU A C 1
ATOM 809 O O . LEU A 1 101 ? 6.137 -6.946 -0.149 1.00 97.75 101 LEU A O 1
ATOM 813 N N . VAL A 1 102 ? 5.894 -4.757 -0.559 1.00 97.62 102 VAL A N 1
ATOM 814 C CA . VAL A 1 102 ? 6.759 -4.756 -1.746 1.00 97.62 102 VAL A CA 1
ATOM 815 C C . VAL A 1 102 ? 8.235 -4.922 -1.381 1.00 97.62 102 VAL A C 1
ATOM 817 O O . VAL A 1 102 ? 8.907 -5.794 -1.920 1.00 97.62 102 VAL A O 1
ATOM 820 N N . GLU A 1 103 ? 8.765 -4.096 -0.483 1.00 96.38 103 GLU A N 1
ATOM 821 C CA . GLU A 1 103 ? 10.209 -4.004 -0.240 1.00 96.38 103 GLU A CA 1
ATOM 822 C C . GLU A 1 103 ? 10.734 -5.094 0.699 1.00 96.38 103 GLU A C 1
ATOM 824 O O . GLU A 1 103 ? 11.871 -5.526 0.539 1.00 96.38 103 GLU A O 1
ATOM 829 N N . GLN A 1 104 ? 9.940 -5.535 1.681 1.00 96.81 104 GLN A N 1
ATOM 830 C CA . GLN A 1 104 ? 10.385 -6.534 2.665 1.00 96.81 104 GLN A CA 1
ATOM 831 C C . GLN A 1 104 ? 10.001 -7.960 2.263 1.00 96.81 104 GLN A C 1
ATOM 833 O O . GLN A 1 104 ? 10.724 -8.898 2.592 1.00 96.81 104 GLN A O 1
ATOM 838 N N . HIS A 1 105 ? 8.885 -8.124 1.545 1.00 96.75 105 HIS A N 1
ATOM 839 C CA . HIS A 1 105 ? 8.359 -9.437 1.160 1.00 96.75 105 HIS A CA 1
ATOM 840 C C . HIS A 1 105 ? 8.364 -9.695 -0.355 1.00 96.75 105 HIS A C 1
ATOM 842 O O . HIS A 1 105 ? 8.090 -10.816 -0.773 1.00 96.75 105 HIS A O 1
ATOM 848 N N . GLY A 1 106 ? 8.697 -8.704 -1.193 1.00 96.44 106 GLY A N 1
ATOM 849 C CA . GLY A 1 106 ? 8.723 -8.875 -2.651 1.00 96.44 106 GLY A CA 1
ATOM 850 C C . GLY A 1 106 ? 7.338 -9.055 -3.280 1.00 96.44 106 GLY A C 1
ATOM 851 O O . GLY A 1 106 ? 7.232 -9.585 -4.383 1.00 96.44 106 GLY A O 1
ATOM 852 N N . LEU A 1 107 ? 6.270 -8.648 -2.588 1.00 97.00 107 LEU A N 1
ATOM 853 C CA . LEU A 1 107 ? 4.886 -8.826 -3.030 1.00 97.00 107 LEU A CA 1
ATOM 854 C C . LEU A 1 107 ? 4.462 -7.654 -3.921 1.00 97.00 107 LEU A C 1
ATOM 856 O O . LEU A 1 107 ? 3.741 -6.752 -3.502 1.00 97.00 107 LEU A O 1
ATOM 860 N N . ASP A 1 108 ? 4.948 -7.655 -5.160 1.00 95.06 108 ASP A N 1
ATOM 861 C CA . ASP A 1 108 ? 4.672 -6.627 -6.173 1.00 95.06 108 ASP A CA 1
ATOM 862 C C . ASP A 1 108 ? 3.348 -6.834 -6.934 1.00 95.06 108 ASP A C 1
ATOM 864 O O . ASP A 1 108 ? 2.830 -5.907 -7.568 1.00 95.06 108 ASP A O 1
ATOM 868 N 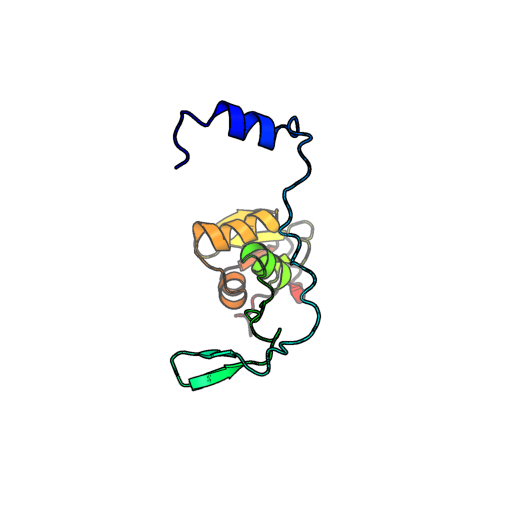N . ARG A 1 109 ? 2.781 -8.043 -6.864 1.00 95.56 109 ARG A N 1
ATOM 869 C CA . ARG A 1 109 ? 1.473 -8.385 -7.430 1.00 95.56 109 ARG A CA 1
ATOM 870 C C . ARG A 1 109 ? 0.353 -8.070 -6.433 1.00 95.56 109 ARG A C 1
ATOM 872 O O . ARG A 1 109 ? 0.386 -8.615 -5.326 1.00 95.56 109 ARG A O 1
ATOM 879 N N . PRO A 1 110 ? -0.657 -7.261 -6.808 1.00 96.25 110 PRO A N 1
ATOM 880 C CA . PRO A 1 110 ? -1.773 -6.915 -5.927 1.00 96.25 110 PRO A CA 1
ATOM 881 C C . PRO A 1 110 ? -2.498 -8.128 -5.350 1.00 96.25 110 PRO A C 1
ATOM 883 O O . PRO A 1 110 ? -2.846 -8.118 -4.179 1.00 96.25 110 PRO A O 1
ATOM 886 N N . GLU A 1 111 ? -2.674 -9.194 -6.127 1.00 95.62 111 GLU A N 1
ATOM 887 C CA . GLU A 1 111 ? -3.384 -10.398 -5.692 1.00 95.62 111 GLU A CA 1
ATOM 888 C C . GLU A 1 111 ? -2.641 -11.105 -4.552 1.00 95.62 111 GLU A C 1
ATOM 890 O O . GLU A 1 111 ? -3.249 -11.548 -3.580 1.00 95.62 111 GLU A O 1
ATOM 895 N N . SER A 1 112 ? -1.310 -11.181 -4.648 1.00 96.06 112 SER A N 1
ATOM 896 C CA . SER A 1 112 ? -0.461 -11.770 -3.610 1.00 96.06 112 SER A CA 1
ATOM 897 C C . SER A 1 112 ? -0.360 -10.862 -2.384 1.00 96.06 112 SER A C 1
ATOM 899 O O . SER A 1 112 ? -0.449 -11.344 -1.259 1.00 96.06 112 SER A O 1
ATOM 901 N N . ALA A 1 113 ? -0.221 -9.551 -2.595 1.00 97.12 113 ALA A N 1
ATOM 902 C CA . ALA A 1 113 ? -0.170 -8.563 -1.523 1.00 97.12 113 ALA A CA 1
ATOM 903 C C . ALA A 1 113 ? -1.490 -8.496 -0.734 1.00 97.12 113 ALA A C 1
ATOM 905 O O . ALA A 1 113 ? -1.473 -8.468 0.495 1.00 97.12 113 ALA A O 1
ATOM 906 N N . ASP A 1 114 ? -2.638 -8.515 -1.417 1.00 96.94 114 ASP A N 1
ATOM 907 C CA . ASP A 1 114 ? -3.949 -8.467 -0.766 1.00 96.94 114 ASP A CA 1
ATOM 908 C C . ASP A 1 114 ? -4.259 -9.769 -0.018 1.00 96.94 114 ASP A C 1
ATOM 910 O O . ASP A 1 114 ? -4.944 -9.728 0.996 1.00 96.94 114 ASP A O 1
ATOM 914 N N . HIS A 1 115 ? -3.719 -10.915 -0.448 1.00 96.38 115 HIS A N 1
ATOM 9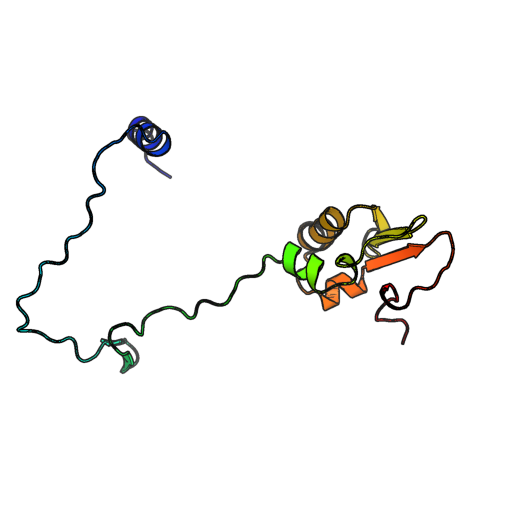15 C CA . HIS A 1 115 ? -3.904 -12.193 0.249 1.00 96.38 115 HIS A CA 1
ATOM 916 C C . HIS A 1 115 ? -3.193 -12.275 1.607 1.00 96.38 115 HIS A C 1
ATOM 918 O O . HIS A 1 115 ? -3.586 -13.065 2.458 1.00 96.38 115 HIS A O 1
ATOM 924 N N . VAL A 1 116 ? -2.138 -11.489 1.822 1.00 96.69 116 VAL A N 1
ATOM 925 C CA . VAL A 1 116 ? -1.438 -11.439 3.119 1.00 96.69 116 VAL A CA 1
ATOM 926 C C . VAL A 1 116 ? -1.866 -10.239 3.967 1.00 96.69 116 VAL A C 1
ATOM 928 O O . VAL A 1 116 ? -1.394 -10.046 5.091 1.00 96.69 116 VAL A O 1
ATOM 931 N N . LEU A 1 117 ? -2.749 -9.400 3.426 1.00 96.56 117 LEU A N 1
ATOM 932 C CA . LEU A 1 117 ? -3.247 -8.208 4.083 1.00 96.56 117 LEU A CA 1
ATOM 933 C C . LEU A 1 117 ? -4.482 -8.547 4.919 1.00 96.56 117 LEU A C 1
ATOM 935 O O . LEU A 1 117 ? -5.528 -8.939 4.408 1.00 96.56 117 LEU A O 1
ATOM 939 N N . HIS A 1 118 ? -4.404 -8.320 6.220 1.00 95.38 118 HIS A N 1
ATOM 940 C CA . HIS A 1 118 ? -5.538 -8.421 7.127 1.00 95.38 118 HIS A CA 1
ATOM 941 C C . HIS A 1 118 ? -5.902 -7.050 7.683 1.00 95.38 118 HIS A C 1
ATOM 943 O O . HIS A 1 118 ? -5.052 -6.172 7.841 1.00 95.38 118 HIS A O 1
ATOM 949 N N . VAL A 1 119 ? -7.184 -6.884 7.992 1.00 95.19 119 VAL A N 1
ATOM 950 C CA . VAL A 1 119 ? -7.676 -5.764 8.790 1.00 95.19 119 VAL A CA 1
ATOM 951 C C . VAL A 1 119 ? -8.056 -6.329 10.142 1.00 95.19 119 VAL A C 1
ATOM 953 O O . VAL A 1 119 ? -8.958 -7.159 10.235 1.00 95.19 119 VAL A O 1
ATOM 956 N N . GLU A 1 120 ? -7.349 -5.908 11.182 1.00 93.12 120 GLU A N 1
ATOM 957 C CA . GLU A 1 120 ? -7.823 -6.107 12.545 1.00 93.12 120 GLU A CA 1
ATOM 958 C C . GLU A 1 120 ? -8.816 -4.996 12.857 1.00 93.12 120 GLU A C 1
ATOM 960 O O . GLU A 1 120 ? -8.459 -3.825 12.761 1.00 93.12 120 GLU A O 1
ATOM 965 N N . ASP A 1 121 ? -10.048 -5.351 13.213 1.00 92.50 121 ASP A N 1
ATOM 966 C CA . ASP A 1 121 ? -11.091 -4.405 13.605 1.00 92.50 121 ASP A CA 1
ATOM 967 C C . ASP A 1 121 ? -11.523 -4.694 15.041 1.00 92.50 121 ASP A C 1
ATOM 969 O O . ASP A 1 121 ? -12.170 -5.695 15.321 1.00 92.50 121 ASP A O 1
ATOM 973 N N . TYR A 1 122 ? -11.182 -3.795 15.963 1.00 91.25 122 TYR A N 1
ATOM 974 C CA . TYR A 1 122 ? -11.540 -3.937 17.375 1.00 91.25 122 TYR A CA 1
ATOM 975 C C . TYR A 1 122 ? -13.059 -3.902 17.630 1.00 91.25 122 TYR A C 1
ATOM 977 O O . TYR A 1 122 ? -13.520 -4.329 18.688 1.00 91.25 122 TYR A O 1
ATOM 985 N N . PHE A 1 123 ? -13.840 -3.338 16.706 1.00 90.69 123 PHE A N 1
ATOM 986 C CA . PHE A 1 123 ? -15.289 -3.203 16.847 1.00 90.69 123 PHE A CA 1
ATOM 987 C C . PHE A 1 123 ? -16.083 -4.214 16.013 1.00 90.69 123 PHE A C 1
ATOM 989 O O . PHE A 1 123 ? -17.310 -4.117 16.013 1.00 90.69 123 PHE A O 1
ATOM 996 N N . ASP A 1 124 ? -15.412 -5.139 15.317 1.00 85.38 124 ASP A N 1
ATOM 997 C CA . ASP A 1 124 ? -16.023 -6.198 14.504 1.00 85.38 124 ASP A CA 1
ATOM 998 C C . ASP A 1 124 ? -17.152 -5.694 13.579 1.00 85.38 124 ASP A C 1
ATOM 1000 O O . ASP A 1 124 ? -18.229 -6.285 13.485 1.00 85.38 124 ASP A O 1
ATOM 1004 N N . LYS A 1 125 ? -16.938 -4.569 12.884 1.00 84.19 125 LYS A N 1
ATOM 1005 C CA . LYS A 1 125 ? -17.961 -3.945 12.028 1.00 84.19 125 LYS A CA 1
ATOM 1006 C C . LYS A 1 125 ? -18.189 -4.669 10.699 1.00 84.19 125 LYS A C 1
ATOM 1008 O O . LYS A 1 125 ? -19.105 -4.276 9.980 1.00 84.19 125 LYS A O 1
ATOM 1013 N N . ASP A 1 126 ? -17.357 -5.661 10.366 1.00 83.06 126 ASP A N 1
ATOM 1014 C CA . ASP A 1 126 ? -17.412 -6.499 9.152 1.00 83.06 126 ASP A CA 1
ATOM 1015 C C . ASP A 1 126 ? -17.769 -5.710 7.881 1.00 83.06 126 ASP A C 1
ATOM 1017 O O . ASP A 1 126 ? -18.813 -5.884 7.247 1.00 83.06 126 ASP A O 1
ATOM 1021 N N . ARG A 1 127 ? -16.893 -4.775 7.512 1.00 90.31 127 ARG A N 1
ATOM 1022 C CA . ARG A 1 127 ? -17.080 -3.982 6.297 1.00 90.31 127 ARG A CA 1
ATOM 1023 C C . ARG A 1 127 ? -16.782 -4.827 5.069 1.00 90.31 127 ARG A C 1
ATOM 1025 O O . ARG A 1 127 ? -15.664 -5.306 4.899 1.00 90.31 127 ARG A O 1
ATOM 1032 N N . GLU A 1 128 ? -17.739 -4.875 4.150 1.00 90.88 128 GLU A N 1
ATOM 1033 C CA . GLU A 1 128 ? -17.620 -5.606 2.885 1.00 90.88 128 GLU A CA 1
ATOM 1034 C C . GLU A 1 128 ? -16.347 -5.237 2.102 1.00 90.88 128 GLU A C 1
ATOM 1036 O O . GLU A 1 128 ? -15.634 -6.122 1.643 1.00 90.88 128 GLU A O 1
ATOM 1041 N N . CYS A 1 129 ? -15.985 -3.949 2.046 1.00 91.75 129 CYS A N 1
ATOM 1042 C CA . CYS A 1 129 ? -14.777 -3.482 1.354 1.00 91.75 129 CYS A CA 1
ATOM 1043 C C . CYS A 1 129 ? -13.452 -3.914 2.009 1.00 91.75 129 CYS A C 1
ATOM 1045 O O . CYS A 1 129 ? -12.401 -3.765 1.395 1.00 91.75 129 CYS A O 1
ATOM 1047 N N . MET A 1 130 ? -13.480 -4.396 3.256 1.00 93.25 130 MET A N 1
ATOM 1048 C CA . MET A 1 130 ? -12.298 -4.849 3.998 1.00 93.25 130 MET A CA 1
ATOM 1049 C C . MET A 1 130 ? -12.209 -6.375 4.098 1.00 93.25 130 MET A C 1
ATOM 1051 O O . MET A 1 130 ? -11.206 -6.893 4.599 1.00 93.25 130 MET A O 1
ATOM 1055 N N . ARG A 1 131 ? -13.220 -7.107 3.607 1.00 91.31 131 ARG A N 1
ATOM 1056 C CA . ARG A 1 131 ? -13.249 -8.570 3.680 1.00 91.31 131 ARG A CA 1
ATOM 1057 C C . ARG A 1 131 ? -12.059 -9.188 2.964 1.00 91.31 131 ARG A C 1
ATOM 1059 O O . ARG A 1 131 ? -11.651 -8.753 1.892 1.00 91.31 131 ARG A O 1
ATOM 1066 N N . HIS A 1 132 ? -11.505 -10.218 3.591 1.00 90.19 132 HIS A N 1
ATOM 1067 C CA . HIS A 1 132 ? -10.376 -10.946 3.041 1.00 90.19 132 HIS A CA 1
ATOM 1068 C C . HIS A 1 132 ? -10.805 -11.742 1.797 1.00 90.19 132 HIS A C 1
ATOM 1070 O O . HIS A 1 132 ? -11.823 -12.437 1.862 1.00 90.19 132 HIS A O 1
ATOM 1076 N N . PRO A 1 133 ? -10.036 -11.717 0.692 1.00 85.31 133 PRO A N 1
ATOM 1077 C CA . PRO A 1 133 ? -10.401 -12.412 -0.546 1.00 85.31 133 PRO A CA 1
ATOM 1078 C C . PRO A 1 133 ? -10.499 -13.940 -0.385 1.00 85.31 133 PRO A C 1
ATOM 1080 O O . PRO A 1 133 ? -11.141 -14.606 -1.186 1.00 85.31 133 PRO A O 1
ATOM 1083 N N . GLY A 1 134 ? -9.892 -14.503 0.663 1.00 74.81 134 GLY A N 1
ATOM 1084 C CA . GLY A 1 134 ? -9.981 -15.928 1.009 1.00 74.81 134 GLY A CA 1
ATOM 1085 C C . GLY A 1 134 ? -11.202 -16.350 1.842 1.00 74.81 134 GLY A C 1
ATOM 1086 O O . GLY A 1 134 ? -11.269 -17.511 2.225 1.00 74.81 134 GLY A O 1
ATOM 1087 N N . CYS A 1 135 ? -12.132 -15.446 2.172 1.00 62.62 135 CYS A N 1
ATOM 1088 C CA . CYS A 1 135 ? -13.315 -15.747 2.998 1.00 62.62 135 CYS A CA 1
ATOM 1089 C C . CYS A 1 135 ? -14.600 -16.009 2.179 1.00 62.62 135 CYS A C 1
ATOM 1091 O O . CYS A 1 135 ? -15.694 -15.701 2.654 1.00 62.62 135 CYS A O 1
ATOM 1093 N N . GLY A 1 136 ? -14.468 -16.542 0.958 1.00 52.19 136 GLY A N 1
ATOM 1094 C CA . GLY A 1 136 ? -15.576 -16.910 0.062 1.00 52.19 136 GLY A CA 1
ATOM 1095 C C . GLY A 1 136 ? -15.905 -18.396 0.064 1.00 52.19 136 GLY A C 1
ATOM 1096 O O . GLY A 1 136 ? -14.969 -19.203 0.258 1.00 52.19 136 GLY A O 1
#

pLDDT: mean 81.11, std 16.06, range [51.78, 98.19]

Sequence (136 aa):
MIDPKHAEFVESVMNGEDDSEPESFRRASLSSEWRLEAIIDRDGEEHLPGGGGVDMAPLKLPVQRVLQETRLQYTLQKGEMWRCSECNVGIYQTEWMARHLVEQHGLDRPESADHVLHVEDYFDKDRECMRHPGCG